Protein AF-A0A9P4NI82-F1 (afdb_monomer)

Secondary structure (DSSP, 8-state):
----------------HHHHHHHHHHHHTPPTT--HHHHHTSTTT---HHHHHHHHHHHHHHGGGGGS-PPPPPSS--SPPSS-HHHHHHHH-TTSGGGS---TTSSSSSS-----

pLDDT: mean 73.68, std 14.04, range [44.12, 91.62]

Mean predicted aligned error: 16.62 Å

Foldseek 3Di:
DDDDDDDDPDDPPPDDLQLLVQLVVCVVVDDPPDDLVNSCCDPSNVHDSVVSVVLVVVCVVPPPCSSDDDDDDDPDPPPPDPDDPVNVVQVPDCPHCVNVDDPVVVPPPPPDDDDD

Structure (mmCIF, N/CA/C/O backbon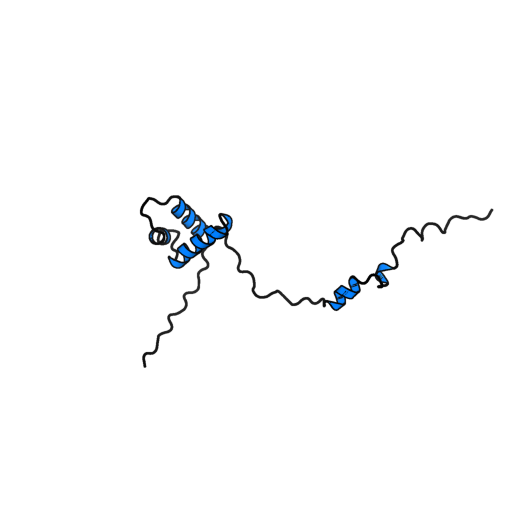e):
data_AF-A0A9P4NI82-F1
#
_entry.id   AF-A0A9P4NI82-F1
#
loop_
_atom_site.group_PDB
_atom_site.id
_atom_site.type_symbol
_atom_site.label_atom_id
_atom_site.label_alt_id
_atom_site.label_comp_id
_atom_site.label_asym_id
_atom_site.label_entity_id
_atom_site.label_seq_id
_atom_site.pdbx_PDB_ins_code
_atom_site.Cartn_x
_atom_site.Cartn_y
_atom_site.Cartn_z
_atom_site.occupancy
_atom_site.B_iso_or_equiv
_atom_site.auth_seq_id
_atom_site.auth_comp_id
_atom_site.auth_asym_id
_atom_site.auth_atom_id
_atom_site.pdbx_PDB_model_num
ATOM 1 N N . MET A 1 1 ? 15.761 -30.863 25.236 1.00 49.22 1 MET A N 1
ATOM 2 C CA . MET A 1 1 ? 15.791 -30.459 23.809 1.00 49.22 1 MET A CA 1
ATOM 3 C C . MET A 1 1 ? 14.357 -30.258 23.310 1.00 49.22 1 MET A C 1
ATOM 5 O O . MET A 1 1 ? 13.724 -31.213 22.876 1.00 49.22 1 MET A O 1
ATOM 9 N N . GLY A 1 2 ? 13.792 -29.054 23.457 1.00 58.22 2 GLY A N 1
ATOM 10 C CA . GLY A 1 2 ? 12.398 -28.773 23.084 1.00 58.22 2 GLY A CA 1
ATOM 11 C C . GLY A 1 2 ? 12.235 -28.612 21.571 1.00 58.22 2 GLY A C 1
ATOM 12 O O . GLY A 1 2 ? 12.805 -27.695 20.983 1.00 58.22 2 GLY A O 1
ATOM 13 N N . ARG A 1 3 ? 11.460 -29.496 20.932 1.00 53.88 3 ARG A N 1
ATOM 14 C CA . ARG A 1 3 ? 11.078 -29.365 19.518 1.00 53.88 3 ARG A CA 1
ATOM 15 C C . ARG A 1 3 ? 10.161 -28.149 19.374 1.00 53.88 3 ARG A C 1
ATOM 17 O O . ARG A 1 3 ? 8.996 -28.212 19.754 1.00 53.88 3 ARG A O 1
ATOM 24 N N . GLN A 1 4 ? 10.673 -27.046 18.831 1.00 62.03 4 GLN A N 1
ATOM 25 C CA . GLN A 1 4 ? 9.820 -25.921 18.458 1.00 62.03 4 GLN A CA 1
ATOM 26 C C . GLN A 1 4 ? 8.869 -26.365 17.343 1.00 62.03 4 GLN A C 1
ATOM 28 O O . GLN A 1 4 ? 9.297 -26.693 16.233 1.00 62.03 4 GLN A O 1
ATOM 33 N N . GLN A 1 5 ? 7.574 -26.407 17.652 1.00 62.56 5 GLN A N 1
ATOM 34 C CA . GLN A 1 5 ? 6.538 -26.678 16.666 1.00 62.56 5 GLN A CA 1
ATOM 35 C C . GLN A 1 5 ? 6.509 -25.521 15.662 1.00 62.56 5 GLN A C 1
ATOM 37 O O . GLN A 1 5 ? 6.300 -24.362 16.023 1.00 62.56 5 GLN A O 1
ATOM 42 N N . ARG A 1 6 ? 6.751 -25.828 14.384 1.00 59.50 6 ARG A N 1
ATOM 43 C CA . ARG A 1 6 ? 6.638 -24.851 13.299 1.00 59.50 6 ARG A CA 1
ATOM 44 C C . ARG A 1 6 ? 5.163 -24.510 13.119 1.00 59.50 6 ARG A C 1
ATOM 46 O O . ARG A 1 6 ? 4.415 -25.293 12.543 1.00 59.50 6 ARG A O 1
ATOM 53 N N . VAL A 1 7 ? 4.756 -23.346 13.618 1.00 65.12 7 VAL A N 1
ATOM 54 C CA . VAL A 1 7 ? 3.399 -22.822 13.430 1.00 65.12 7 VAL A CA 1
ATOM 55 C C . VAL A 1 7 ? 3.131 -22.712 11.921 1.00 65.12 7 VAL A C 1
ATOM 57 O O . VAL A 1 7 ? 3.953 -22.120 11.208 1.00 65.12 7 VAL A O 1
ATOM 60 N N . PRO A 1 8 ? 2.039 -23.293 11.394 1.00 55.62 8 PRO A N 1
ATOM 61 C CA . PRO A 1 8 ? 1.750 -23.244 9.967 1.00 55.62 8 PRO A CA 1
ATOM 62 C C . PRO A 1 8 ? 1.634 -21.786 9.509 1.00 55.62 8 PRO A C 1
ATOM 64 O O . PRO A 1 8 ? 0.880 -20.997 10.079 1.00 55.62 8 PRO A O 1
ATOM 67 N N . LYS A 1 9 ? 2.398 -21.417 8.470 1.00 54.62 9 LYS A N 1
ATOM 68 C CA . LYS A 1 9 ? 2.283 -20.106 7.815 1.00 54.62 9 LYS A CA 1
ATOM 69 C C . LYS A 1 9 ? 0.861 -19.978 7.276 1.00 54.62 9 LYS A C 1
ATOM 71 O O . LYS A 1 9 ? 0.529 -20.585 6.258 1.00 54.62 9 LYS A O 1
ATOM 76 N N . THR A 1 10 ? 0.035 -19.174 7.936 1.00 61.66 10 THR A N 1
ATOM 77 C CA . THR A 1 10 ? -1.255 -18.748 7.398 1.00 61.66 10 THR A CA 1
ATOM 78 C C . THR A 1 10 ? -1.018 -18.153 6.012 1.00 61.66 10 THR A C 1
ATOM 80 O O . THR A 1 10 ? -0.182 -17.260 5.837 1.00 61.66 10 THR A O 1
ATOM 83 N N . LYS A 1 11 ? -1.702 -18.699 4.995 1.00 54.06 11 LYS A N 1
ATOM 84 C CA . LYS A 1 11 ? -1.674 -18.142 3.639 1.00 54.06 11 LYS A CA 1
ATOM 85 C C . LYS A 1 11 ? -2.011 -16.657 3.765 1.00 54.06 11 LYS A C 1
ATOM 87 O O . LYS A 1 11 ? -3.047 -16.314 4.331 1.00 54.06 11 LYS A O 1
ATOM 92 N N . ARG A 1 12 ? -1.122 -15.775 3.289 1.00 55.00 12 ARG A N 1
ATOM 93 C CA . ARG A 1 12 ? -1.411 -14.338 3.210 1.00 55.00 12 ARG A CA 1
ATOM 94 C C . ARG A 1 12 ? -2.617 -14.180 2.292 1.00 55.00 12 ARG A C 1
ATOM 96 O O . ARG A 1 12 ? -2.466 -14.247 1.077 1.00 55.00 12 ARG A O 1
ATOM 103 N N . VAL A 1 13 ? -3.797 -14.009 2.876 1.00 63.91 13 VAL A N 1
ATOM 104 C CA . VAL A 1 13 ? -4.978 -13.566 2.143 1.00 63.91 13 VAL A CA 1
ATOM 105 C C . VAL A 1 13 ? -4.647 -12.158 1.671 1.00 63.91 13 VAL A C 1
ATOM 107 O O . VAL A 1 13 ? -4.429 -11.258 2.484 1.00 63.91 13 VAL A O 1
ATOM 110 N N . GLU A 1 14 ? -4.479 -11.992 0.362 1.00 61.62 14 GLU A N 1
ATOM 111 C CA . GLU A 1 14 ? -4.257 -10.672 -0.212 1.00 61.62 14 GLU A CA 1
ATOM 112 C C . GLU A 1 14 ? -5.508 -9.838 0.053 1.00 61.62 14 GLU A C 1
ATOM 114 O O . GLU A 1 14 ? -6.605 -10.163 -0.395 1.00 61.62 14 GLU A O 1
ATOM 119 N N . TYR A 1 15 ? -5.346 -8.799 0.866 1.00 65.19 15 TYR A N 1
ATOM 120 C CA . TYR A 1 15 ? -6.448 -7.935 1.249 1.00 65.19 15 TYR A CA 1
ATOM 121 C C . TYR A 1 15 ? -6.934 -7.131 0.052 1.00 65.19 15 TYR A C 1
ATOM 123 O O . TYR A 1 15 ? -6.141 -6.575 -0.713 1.00 65.19 15 TYR A O 1
ATOM 131 N N . ASP A 1 16 ? -8.250 -7.055 -0.066 1.00 73.69 16 ASP A N 1
ATOM 132 C CA . ASP A 1 16 ? -8.888 -6.466 -1.225 1.00 73.69 16 ASP A CA 1
ATOM 133 C C . ASP A 1 16 ? -8.988 -4.935 -1.130 1.00 73.69 16 ASP A C 1
ATOM 135 O O . ASP A 1 16 ? -9.041 -4.355 -0.037 1.00 73.69 16 ASP A O 1
ATOM 139 N N . THR A 1 17 ? -9.045 -4.282 -2.292 1.00 78.69 17 THR A N 1
ATOM 140 C CA . THR A 1 17 ? -9.160 -2.817 -2.433 1.00 78.69 17 THR A CA 1
ATOM 141 C C . THR A 1 17 ? -10.323 -2.238 -1.603 1.00 78.69 17 THR A C 1
ATOM 143 O O . THR A 1 17 ? -10.105 -1.241 -0.912 1.00 78.69 17 THR A O 1
ATOM 146 N N . PRO A 1 18 ? -11.519 -2.870 -1.546 1.00 84.88 18 PRO A N 1
ATOM 147 C CA . PRO A 1 18 ? -12.638 -2.371 -0.742 1.00 84.88 18 PRO A CA 1
ATOM 148 C C . PRO A 1 18 ? -12.371 -2.358 0.768 1.00 84.88 18 PRO A C 1
ATOM 150 O O . PRO A 1 18 ? -12.768 -1.418 1.452 1.00 84.88 18 PRO A O 1
ATOM 153 N N . ARG A 1 19 ? -11.675 -3.369 1.314 1.00 86.00 19 ARG A N 1
ATOM 154 C CA . ARG A 1 19 ? -11.345 -3.410 2.755 1.00 86.00 19 ARG A CA 1
ATOM 155 C C . ARG A 1 19 ? -10.363 -2.307 3.124 1.00 86.00 19 ARG A C 1
ATOM 157 O O . ARG A 1 19 ? -10.473 -1.701 4.187 1.00 86.00 19 ARG A O 1
ATOM 164 N N . ARG A 1 20 ? -9.406 -2.049 2.232 1.00 87.69 20 ARG A N 1
ATOM 165 C CA . ARG A 1 20 ? -8.398 -1.007 2.410 1.00 87.69 20 ARG A CA 1
ATOM 166 C C . ARG A 1 20 ? -9.007 0.391 2.345 1.00 87.69 20 ARG A C 1
ATOM 168 O O . ARG A 1 20 ? -8.655 1.222 3.175 1.00 87.69 20 ARG A O 1
ATOM 175 N N . LEU A 1 21 ? -9.940 0.617 1.419 1.00 88.69 21 LEU A N 1
ATOM 176 C CA . LEU A 1 21 ? -10.719 1.854 1.342 1.00 88.69 21 LEU A CA 1
ATOM 177 C C . LEU A 1 21 ? -11.506 2.088 2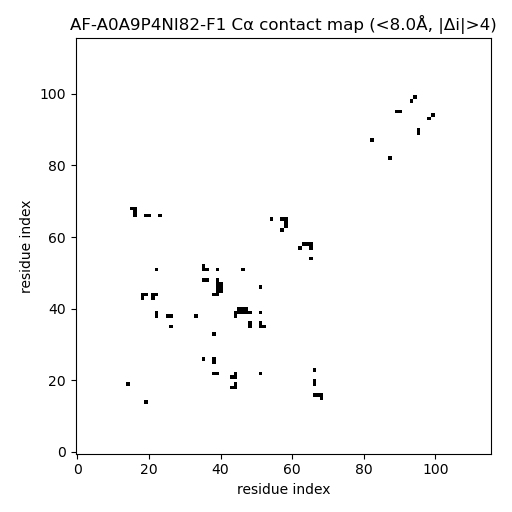.638 1.00 88.69 21 LEU A C 1
ATOM 179 O O . LEU A 1 21 ? -11.269 3.081 3.313 1.00 88.69 21 LEU A O 1
ATOM 183 N N . ARG A 1 22 ? -12.314 1.105 3.062 1.00 89.50 22 ARG A N 1
ATOM 184 C CA . ARG A 1 22 ? -13.091 1.181 4.313 1.00 89.50 22 ARG A CA 1
ATOM 185 C C . ARG A 1 22 ? -12.225 1.471 5.536 1.00 89.50 22 ARG A C 1
ATOM 187 O O . ARG A 1 22 ? -12.635 2.221 6.413 1.00 89.50 22 ARG A O 1
ATOM 194 N N . PHE A 1 23 ? -11.030 0.883 5.603 1.00 91.62 23 PHE A N 1
ATOM 195 C CA . PHE A 1 23 ? -10.083 1.165 6.679 1.00 91.62 23 PHE A CA 1
ATOM 196 C C . PHE A 1 23 ? -9.629 2.625 6.686 1.00 91.62 23 PHE A C 1
ATOM 198 O O . PHE A 1 23 ? -9.581 3.230 7.753 1.00 91.62 23 PHE A O 1
ATOM 205 N N . PHE A 1 24 ? -9.275 3.180 5.525 1.00 90.50 24 PHE A N 1
ATOM 206 C CA . PHE A 1 24 ? -8.841 4.571 5.446 1.00 90.50 24 PHE A CA 1
ATOM 207 C C . PHE A 1 24 ? -9.988 5.538 5.731 1.00 90.50 24 PHE A C 1
ATOM 209 O O . PHE A 1 24 ? -9.788 6.448 6.527 1.00 90.50 24 PHE A O 1
ATOM 216 N N . ASP A 1 25 ? -11.188 5.272 5.215 1.00 91.25 25 ASP A N 1
ATOM 217 C CA . ASP A 1 25 ? -12.379 6.072 5.514 1.00 91.25 25 ASP A CA 1
ATOM 218 C C . ASP A 1 25 ? -12.684 6.072 7.020 1.00 91.25 25 ASP A C 1
ATOM 220 O O . ASP A 1 25 ? -12.925 7.121 7.614 1.00 91.25 25 ASP A O 1
ATOM 224 N N . ALA A 1 26 ? -12.614 4.907 7.672 1.00 90.62 26 ALA A N 1
ATOM 225 C CA . ALA A 1 26 ? -12.808 4.795 9.117 1.00 90.62 26 ALA A CA 1
ATOM 226 C C . ALA A 1 26 ? -11.674 5.450 9.923 1.00 90.62 26 ALA A C 1
ATOM 228 O O . ALA A 1 26 ? -11.901 5.943 11.025 1.00 90.62 26 ALA A O 1
ATOM 229 N N . PHE A 1 27 ? -10.447 5.456 9.398 1.00 90.00 27 PHE A N 1
ATOM 230 C CA . PHE A 1 27 ? -9.305 6.107 10.037 1.00 90.00 27 PHE A CA 1
ATOM 231 C C . PHE A 1 27 ? -9.355 7.630 9.930 1.00 90.00 27 PHE A C 1
ATOM 233 O O . PHE A 1 27 ? -8.969 8.309 10.884 1.00 90.00 27 PHE A O 1
ATOM 240 N N . ASP A 1 28 ? -9.829 8.152 8.804 1.00 89.69 28 ASP A N 1
ATOM 241 C CA . ASP A 1 28 ? -9.969 9.587 8.572 1.00 89.69 28 ASP A CA 1
ATOM 242 C C . ASP A 1 28 ? -11.164 10.162 9.347 1.00 89.69 28 ASP A C 1
ATOM 244 O O . ASP A 1 28 ? -11.056 11.246 9.912 1.00 89.69 28 ASP A O 1
ATOM 248 N N . ASN A 1 29 ? -12.248 9.392 9.490 1.00 90.50 29 ASN A N 1
ATOM 249 C CA . ASN A 1 29 ? -13.436 9.770 10.267 1.00 90.50 29 ASN A CA 1
ATOM 250 C C . ASN A 1 29 ? -13.407 9.298 11.735 1.00 90.50 29 ASN A C 1
ATOM 252 O O . ASN A 1 29 ? -14.446 9.245 12.398 1.00 90.50 29 ASN A O 1
ATOM 256 N N . LYS A 1 30 ? -12.244 8.898 12.260 1.00 89.19 30 LYS A N 1
ATOM 257 C CA . LYS A 1 30 ? -12.160 8.313 13.606 1.00 89.19 30 LYS A CA 1
ATOM 258 C C . LYS A 1 30 ? -12.505 9.332 14.695 1.00 89.19 30 LYS A C 1
ATOM 260 O O . LYS A 1 30 ? -12.080 10.487 14.655 1.00 89.19 30 LYS A O 1
ATOM 265 N N . GLN A 1 31 ? -13.185 8.871 15.739 1.00 85.31 31 GLN A N 1
ATOM 266 C CA . GLN A 1 31 ? -13.397 9.679 16.940 1.00 85.31 31 GLN A CA 1
ATOM 267 C C . GLN A 1 31 ? -12.113 9.762 17.784 1.00 85.31 31 GLN A C 1
ATOM 269 O O . GLN A 1 31 ? -11.263 8.862 17.750 1.00 85.31 31 GLN A O 1
ATOM 274 N N . LYS A 1 32 ? -11.961 10.838 18.572 1.00 79.69 32 LYS A N 1
ATOM 275 C CA . LYS A 1 32 ? -10.847 10.973 19.529 1.00 79.69 32 LYS A CA 1
ATOM 276 C C . LYS A 1 32 ? -10.846 9.762 20.475 1.00 79.69 32 LYS A C 1
ATOM 278 O O . LYS A 1 32 ? -11.819 9.524 21.176 1.00 79.69 32 LYS A O 1
ATOM 283 N N . GLY A 1 33 ? -9.757 8.990 20.460 1.00 79.69 33 GLY A N 1
ATOM 284 C CA . GLY A 1 33 ? -9.586 7.771 21.267 1.00 79.69 33 GLY A CA 1
ATOM 285 C C . GLY A 1 33 ? -9.647 6.455 20.481 1.00 79.69 33 GLY A C 1
ATOM 286 O O . GLY A 1 33 ? -9.176 5.430 20.972 1.00 79.69 33 GLY A O 1
ATOM 287 N N . GLN A 1 34 ? -10.131 6.455 19.235 1.00 83.81 34 GLN A N 1
ATOM 288 C CA . GLN A 1 34 ? -10.114 5.248 18.404 1.00 83.81 34 GLN A CA 1
ATOM 289 C C . GLN A 1 34 ? -8.711 4.978 17.841 1.00 83.81 34 GLN A C 1
ATOM 291 O O . GLN A 1 34 ? -8.232 5.619 16.903 1.00 83.81 34 GLN A O 1
ATOM 296 N N . GLY A 1 35 ? -8.031 3.999 18.437 1.00 86.94 35 GLY A N 1
ATOM 297 C CA . GLY A 1 35 ? -6.727 3.532 17.981 1.00 86.94 35 GLY A CA 1
ATOM 298 C C . GLY A 1 35 ? -6.804 2.667 16.719 1.00 86.94 35 GLY A C 1
ATOM 299 O O . GLY A 1 35 ? -7.816 2.031 16.425 1.00 86.94 35 GLY A O 1
ATOM 300 N N . VAL A 1 36 ? -5.675 2.552 16.012 1.00 89.00 36 VAL A N 1
ATOM 301 C CA . VAL A 1 36 ? -5.534 1.726 14.792 1.00 89.00 36 VAL A CA 1
ATOM 302 C C . VAL A 1 36 ? -5.994 0.282 15.014 1.00 89.00 36 VAL A C 1
ATOM 304 O O . VAL A 1 36 ? -6.590 -0.320 14.127 1.00 89.00 36 VAL A O 1
ATOM 307 N N . GLY A 1 37 ? -5.737 -0.277 16.201 1.00 86.00 37 GLY A N 1
ATOM 308 C CA . GLY A 1 37 ? -6.134 -1.644 16.540 1.00 86.00 37 GLY A CA 1
ATOM 309 C C . GLY A 1 37 ? -7.647 -1.840 16.657 1.00 86.00 37 GLY A C 1
ATOM 310 O O . GLY A 1 37 ? -8.131 -2.916 16.325 1.00 86.00 37 GLY A O 1
ATOM 311 N N . VAL A 1 38 ? -8.385 -0.812 17.086 1.00 88.75 38 VAL A N 1
ATOM 312 C CA . VAL A 1 38 ? -9.853 -0.854 17.184 1.00 88.75 38 VAL A CA 1
ATOM 313 C C . VAL A 1 38 ? -10.456 -0.811 15.783 1.00 88.75 38 VAL A C 1
ATOM 315 O O . VAL A 1 38 ? -11.263 -1.665 15.434 1.00 88.75 38 VAL A O 1
ATOM 318 N N . ILE A 1 39 ? -9.980 0.115 14.947 1.00 89.56 39 ILE A N 1
ATOM 319 C CA . ILE A 1 39 ? -10.443 0.285 13.561 1.00 89.56 39 ILE A CA 1
ATOM 320 C C . ILE A 1 39 ? -10.146 -0.966 12.725 1.00 89.56 39 ILE A C 1
ATOM 322 O O . ILE A 1 39 ? -10.985 -1.422 11.955 1.00 89.56 39 ILE A O 1
ATOM 326 N N . ALA A 1 40 ? -8.977 -1.581 12.919 1.00 88.88 40 ALA A N 1
ATOM 327 C CA . ALA A 1 40 ? -8.596 -2.801 12.210 1.00 88.88 40 ALA A CA 1
ATOM 328 C C . ALA A 1 40 ? -9.512 -4.004 12.518 1.00 88.88 40 ALA A C 1
ATOM 330 O O . ALA A 1 40 ? -9.646 -4.888 11.676 1.00 88.88 40 ALA A O 1
ATOM 331 N N . LYS A 1 41 ? -10.155 -4.024 13.695 1.00 88.88 41 LYS A N 1
ATOM 332 C CA . LYS A 1 41 ? -11.099 -5.070 14.122 1.00 88.88 41 LYS A CA 1
ATOM 333 C C . LYS A 1 41 ? -12.560 -4.753 13.784 1.00 88.88 41 LYS A C 1
ATOM 335 O O . LYS A 1 41 ? -13.436 -5.560 14.082 1.00 88.88 41 LYS A O 1
ATOM 340 N N . MET A 1 42 ? -12.848 -3.595 13.188 1.00 86.94 42 MET A N 1
ATOM 341 C CA . MET A 1 42 ? -14.215 -3.247 12.806 1.00 86.94 42 MET A CA 1
ATOM 342 C C . MET A 1 42 ? -14.753 -4.209 11.740 1.00 86.94 42 MET A C 1
ATOM 344 O O . MET A 1 42 ? -14.035 -4.659 10.836 1.00 86.94 42 MET A O 1
ATOM 348 N N . ARG A 1 43 ? -16.053 -4.504 11.838 1.00 81.12 43 ARG A N 1
ATOM 349 C CA . ARG A 1 43 ? -16.756 -5.406 10.923 1.00 81.12 43 ARG A CA 1
ATOM 350 C C . ARG A 1 43 ? -16.659 -4.875 9.489 1.00 81.12 43 ARG A C 1
ATOM 352 O O . ARG A 1 43 ? -17.018 -3.736 9.215 1.00 81.12 43 ARG A O 1
ATOM 359 N N . GLY A 1 44 ? -16.175 -5.708 8.567 1.00 76.12 44 GLY A N 1
ATOM 360 C CA . GLY A 1 44 ? -15.987 -5.342 7.157 1.00 76.12 44 GLY A CA 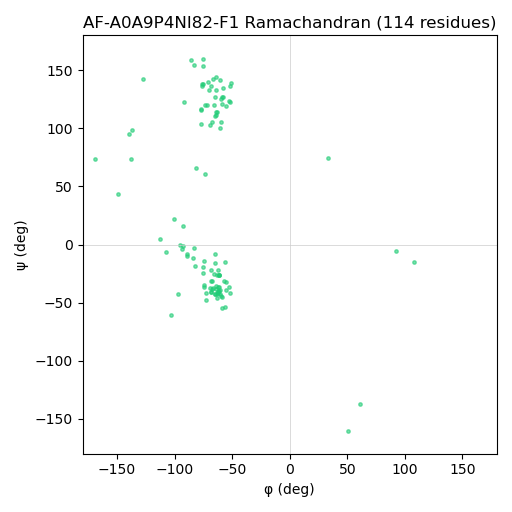1
ATOM 361 C C . GLY A 1 44 ? -14.602 -4.787 6.803 1.00 76.12 44 GLY A C 1
ATOM 362 O O . GLY A 1 44 ? -14.332 -4.597 5.616 1.00 76.12 44 GLY A O 1
ATOM 363 N N . ILE A 1 45 ? -13.731 -4.578 7.795 1.00 83.88 45 ILE A N 1
ATOM 364 C CA . ILE A 1 45 ? -12.295 -4.333 7.614 1.00 83.88 45 ILE A CA 1
ATOM 365 C C . ILE A 1 45 ? -11.547 -5.625 7.957 1.00 83.88 45 ILE A C 1
ATOM 367 O O . ILE A 1 45 ? -10.929 -6.198 7.063 1.00 83.88 45 ILE A O 1
ATOM 371 N N . ASP A 1 46 ? -11.685 -6.097 9.203 1.00 84.19 46 ASP A N 1
ATOM 372 C CA . ASP A 1 46 ? -11.066 -7.312 9.768 1.00 84.19 46 ASP A CA 1
ATOM 373 C C . ASP A 1 46 ? -9.668 -7.614 9.198 1.00 84.19 46 ASP A C 1
ATOM 375 O O . ASP A 1 46 ? -9.462 -8.461 8.319 1.00 84.19 46 ASP A O 1
ATOM 379 N N . VAL A 1 47 ? -8.699 -6.822 9.657 1.00 86.62 47 VAL A N 1
ATOM 380 C CA . VAL A 1 47 ? -7.312 -6.858 9.190 1.00 86.62 47 VAL A CA 1
ATOM 381 C C . VAL A 1 47 ? -6.389 -6.991 10.393 1.00 86.62 47 VAL A C 1
ATOM 383 O O . VAL A 1 47 ? -6.579 -6.361 11.432 1.00 86.62 47 VAL A O 1
ATOM 386 N N . VAL A 1 48 ? -5.313 -7.763 10.243 1.00 87.25 48 VAL A N 1
ATOM 387 C CA . VAL A 1 48 ? -4.283 -7.869 11.283 1.00 87.25 48 VAL A CA 1
ATOM 388 C C . VAL A 1 48 ? -3.693 -6.476 11.589 1.00 87.25 48 VAL A C 1
ATOM 390 O O . VAL A 1 48 ? -3.308 -5.765 10.652 1.00 87.25 48 VAL A O 1
ATOM 393 N N . PRO A 1 49 ? -3.512 -6.086 12.870 1.00 87.50 49 PRO A N 1
ATOM 394 C CA . PRO A 1 49 ? -3.004 -4.760 13.238 1.00 87.50 49 PRO A CA 1
ATOM 395 C C . PRO A 1 49 ? -1.656 -4.388 12.604 1.00 87.50 49 PRO A C 1
ATOM 397 O O . PRO A 1 49 ? -1.407 -3.221 12.300 1.00 87.50 49 PRO A O 1
ATOM 400 N N . SER A 1 50 ? -0.780 -5.369 12.362 1.00 88.00 50 SER A N 1
ATOM 401 C CA . SER A 1 50 ? 0.491 -5.160 11.654 1.00 88.00 50 SER A CA 1
ATOM 402 C C . SER A 1 50 ? 0.286 -4.676 10.214 1.00 88.00 50 SER A C 1
ATOM 404 O O . SER A 1 50 ? 1.020 -3.807 9.745 1.00 88.00 50 SER A O 1
ATOM 406 N N . THR A 1 51 ? -0.748 -5.176 9.537 1.00 87.12 51 THR A N 1
ATOM 407 C CA . THR A 1 51 ? -1.107 -4.772 8.173 1.00 87.12 51 THR A CA 1
ATOM 408 C C . THR A 1 51 ? -1.716 -3.373 8.160 1.00 87.12 51 THR A C 1
ATOM 410 O O . THR A 1 51 ? -1.335 -2.562 7.323 1.00 87.12 51 THR A O 1
ATOM 413 N N . ALA A 1 52 ? -2.587 -3.049 9.120 1.00 89.06 52 ALA A N 1
ATOM 414 C CA . ALA A 1 52 ? -3.158 -1.707 9.253 1.00 89.06 52 ALA A CA 1
ATOM 415 C C . ALA A 1 52 ? -2.065 -0.635 9.440 1.00 89.06 52 ALA A C 1
ATOM 417 O O . ALA A 1 52 ? -2.047 0.381 8.744 1.00 89.06 52 ALA A O 1
ATOM 418 N N . ARG A 1 53 ? -1.075 -0.895 10.308 1.00 90.94 53 ARG A N 1
ATOM 419 C CA . ARG A 1 53 ? 0.100 -0.012 10.461 1.00 90.94 53 ARG A CA 1
ATOM 420 C C . ARG A 1 53 ? 0.924 0.081 9.178 1.00 90.94 53 ARG A C 1
ATOM 422 O O . ARG A 1 53 ? 1.371 1.165 8.812 1.00 90.94 53 ARG A O 1
ATOM 429 N N . TYR A 1 54 ? 1.113 -1.041 8.483 1.00 88.69 54 TYR A N 1
ATOM 430 C CA . TYR A 1 54 ? 1.798 -1.053 7.192 1.00 88.69 54 TYR A CA 1
ATOM 431 C C . TYR A 1 54 ? 1.067 -0.188 6.156 1.00 88.69 54 TYR A C 1
ATOM 433 O O . TYR A 1 54 ? 1.710 0.594 5.461 1.00 88.69 54 TYR A O 1
ATOM 441 N N . TRP A 1 55 ? -0.263 -0.256 6.085 1.00 89.00 55 TRP A N 1
ATOM 442 C CA . TRP A 1 55 ? -1.061 0.581 5.191 1.00 89.00 55 TRP A CA 1
ATOM 443 C C . TRP A 1 55 ? -0.925 2.068 5.492 1.00 89.00 55 TRP A C 1
ATOM 445 O O . TRP A 1 55 ? -0.755 2.842 4.554 1.00 89.00 55 TRP A O 1
ATOM 455 N N . LEU A 1 56 ? -0.918 2.461 6.767 1.00 90.19 56 LEU A N 1
ATOM 456 C CA . LEU A 1 56 ? -0.672 3.849 7.166 1.00 90.19 56 LEU A CA 1
ATOM 457 C C . LEU A 1 56 ? 0.734 4.315 6.770 1.00 90.19 56 LEU A C 1
ATOM 459 O O . LEU A 1 56 ? 0.890 5.397 6.208 1.00 90.19 56 LEU A O 1
ATOM 463 N N . LYS A 1 57 ? 1.754 3.469 6.966 1.00 90.50 57 LYS A N 1
ATOM 464 C CA . LYS A 1 57 ? 3.125 3.765 6.523 1.00 90.50 57 LYS A CA 1
ATOM 465 C C . LYS A 1 57 ? 3.213 3.931 5.003 1.00 90.50 57 LYS A C 1
ATOM 467 O O . LYS A 1 57 ? 3.935 4.799 4.527 1.00 90.50 57 LYS A O 1
ATOM 472 N N . GLN A 1 58 ? 2.494 3.106 4.240 1.00 87.81 58 GLN A N 1
ATOM 473 C CA . GLN A 1 58 ? 2.411 3.238 2.782 1.00 87.81 58 GLN A CA 1
ATOM 474 C C . GLN A 1 58 ? 1.691 4.526 2.371 1.00 87.81 58 GLN A C 1
ATOM 476 O O . GLN A 1 58 ? 2.144 5.192 1.446 1.00 87.81 58 GLN A O 1
ATOM 481 N N . ARG A 1 59 ? 0.644 4.927 3.106 1.00 86.94 59 ARG A N 1
ATOM 482 C CA . ARG A 1 59 ? -0.088 6.177 2.858 1.00 86.94 59 ARG A CA 1
ATOM 483 C C . ARG A 1 59 ? 0.801 7.404 2.997 1.00 86.94 59 ARG A C 1
ATOM 485 O O . ARG A 1 59 ? 0.722 8.285 2.155 1.00 86.94 59 ARG A O 1
ATOM 492 N N . GLY A 1 60 ? 1.706 7.412 3.974 1.00 86.75 60 GLY A N 1
ATOM 493 C CA . GLY A 1 60 ? 2.710 8.473 4.098 1.00 86.75 60 GLY A CA 1
ATOM 494 C C . GLY A 1 60 ? 3.685 8.567 2.915 1.00 86.75 60 GLY A C 1
ATOM 495 O O . GLY A 1 60 ? 4.263 9.622 2.702 1.00 86.75 60 GLY A O 1
ATOM 496 N N . LYS A 1 61 ? 3.869 7.491 2.135 1.00 87.25 61 LYS A N 1
ATOM 497 C CA . LYS A 1 61 ? 4.787 7.462 0.982 1.00 87.25 61 LYS A CA 1
ATOM 498 C C . LYS A 1 61 ? 4.101 7.718 -0.358 1.00 87.25 61 LYS A C 1
ATOM 500 O O . LYS A 1 61 ? 4.659 8.398 -1.205 1.00 87.25 61 LYS A O 1
ATOM 505 N N . LEU A 1 62 ? 2.934 7.111 -0.573 1.00 83.94 62 LEU A N 1
ATOM 506 C CA . LEU A 1 62 ? 2.240 7.088 -1.868 1.00 83.94 62 LEU A CA 1
ATOM 507 C C . LEU A 1 62 ? 0.989 7.982 -1.886 1.00 83.94 62 LEU A C 1
ATOM 509 O O . LEU A 1 62 ? 0.339 8.105 -2.924 1.00 83.94 62 LEU A O 1
ATOM 513 N N . GLY A 1 63 ? 0.600 8.559 -0.745 1.00 84.75 63 GLY A N 1
ATOM 514 C CA . GLY A 1 63 ? -0.608 9.371 -0.622 1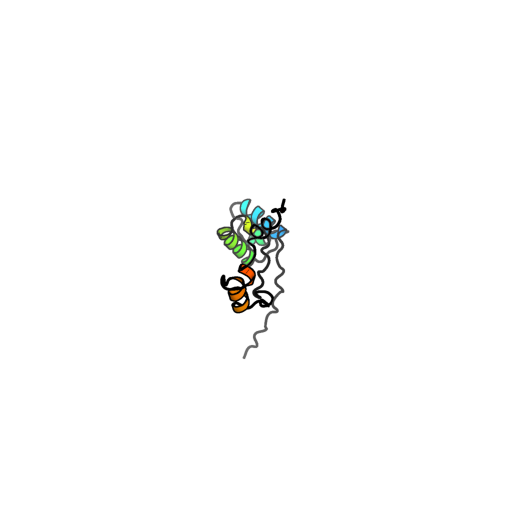.00 84.75 63 GLY A CA 1
ATOM 515 C C . GLY A 1 63 ? -1.876 8.574 -0.941 1.00 84.75 63 GLY A C 1
ATOM 516 O O . GLY A 1 63 ? -2.019 7.411 -0.539 1.00 84.75 63 GLY A O 1
ATOM 517 N N . ALA A 1 64 ? -2.792 9.190 -1.692 1.00 78.62 64 ALA A N 1
ATOM 518 C CA . ALA A 1 64 ? -4.081 8.606 -2.075 1.00 78.62 64 ALA A CA 1
ATOM 519 C C . ALA A 1 64 ? -3.953 7.325 -2.927 1.00 78.62 64 ALA A C 1
ATOM 521 O O . ALA A 1 64 ? -4.802 6.435 -2.851 1.00 78.62 64 ALA A O 1
ATOM 522 N N . ASN A 1 65 ? -2.849 7.162 -3.664 1.00 76.94 65 ASN A N 1
ATOM 523 C CA . ASN A 1 65 ? -2.616 5.986 -4.513 1.00 76.94 65 ASN A CA 1
ATOM 524 C C . ASN A 1 65 ? -2.483 4.679 -3.715 1.00 76.94 65 ASN A C 1
ATOM 526 O O . ASN A 1 65 ? -2.637 3.590 -4.265 1.00 76.94 65 ASN A O 1
ATOM 530 N N . THR A 1 66 ? -2.271 4.781 -2.403 1.00 79.88 66 THR A N 1
ATOM 531 C CA . THR A 1 66 ? -2.188 3.654 -1.465 1.00 79.88 66 THR A CA 1
ATOM 532 C C . THR A 1 66 ? -3.464 2.824 -1.394 1.00 79.88 66 THR A C 1
ATOM 534 O O . THR A 1 66 ? -3.401 1.647 -1.045 1.00 79.88 66 THR A O 1
ATOM 537 N N . ILE A 1 67 ? -4.624 3.410 -1.700 1.00 77.06 67 ILE A N 1
ATOM 538 C CA . ILE A 1 67 ? -5.909 2.701 -1.666 1.00 77.06 67 ILE A CA 1
ATOM 539 C C . ILE A 1 67 ? -5.900 1.547 -2.673 1.00 77.06 67 ILE A C 1
ATOM 541 O O . ILE A 1 67 ? -6.412 0.465 -2.389 1.00 77.06 67 ILE A O 1
ATOM 545 N N . ARG A 1 68 ? -5.262 1.754 -3.829 1.00 76.12 68 ARG A N 1
ATOM 546 C CA . ARG A 1 68 ? -5.243 0.787 -4.923 1.00 76.12 68 ARG A CA 1
ATOM 547 C C . ARG A 1 68 ? -4.390 -0.427 -4.557 1.00 76.12 68 ARG A C 1
ATOM 549 O O . ARG A 1 68 ? -3.307 -0.311 -3.978 1.00 76.12 68 ARG A O 1
ATOM 556 N N . ARG A 1 69 ? -4.856 -1.618 -4.941 1.00 71.75 69 ARG A N 1
ATOM 557 C CA . ARG A 1 69 ? -4.025 -2.825 -4.917 1.00 71.75 69 ARG A CA 1
ATOM 558 C C . ARG A 1 69 ? -2.888 -2.657 -5.923 1.00 71.75 69 ARG A C 1
ATOM 560 O O . ARG A 1 69 ? -3.108 -2.691 -7.131 1.00 71.75 69 ARG A O 1
ATOM 567 N N . THR A 1 70 ? -1.664 -2.512 -5.430 1.00 68.19 70 THR A N 1
ATOM 568 C CA . THR A 1 70 ? -0.475 -2.627 -6.274 1.00 68.19 70 THR A CA 1
ATOM 569 C C . THR A 1 70 ? -0.306 -4.096 -6.639 1.00 68.19 70 THR A C 1
ATOM 571 O O . THR A 1 70 ? -0.188 -4.948 -5.755 1.00 68.19 70 THR A O 1
ATOM 574 N N . ARG A 1 71 ? -0.330 -4.416 -7.936 1.00 65.88 71 ARG A N 1
ATOM 575 C CA . ARG A 1 71 ? 0.022 -5.764 -8.389 1.00 65.88 71 ARG A CA 1
ATOM 576 C C . ARG A 1 71 ? 1.460 -6.055 -7.971 1.00 65.88 71 ARG A C 1
ATOM 578 O O . ARG A 1 71 ? 2.313 -5.170 -8.017 1.00 65.88 71 ARG A O 1
ATOM 585 N N . LYS A 1 72 ? 1.728 -7.294 -7.558 1.00 67.62 72 LYS A N 1
ATOM 586 C CA . LYS A 1 72 ? 3.097 -7.739 -7.302 1.00 67.62 72 LYS A CA 1
ATOM 587 C C . LYS A 1 72 ? 3.886 -7.576 -8.604 1.00 67.62 72 LYS A C 1
ATOM 589 O O . LYS A 1 72 ? 3.500 -8.159 -9.615 1.00 67.62 72 LYS A O 1
ATOM 594 N N . SER A 1 73 ? 4.955 -6.783 -8.586 1.00 66.62 73 SER A N 1
ATOM 595 C CA . SER A 1 73 ? 5.909 -6.774 -9.691 1.00 66.62 73 SER A CA 1
ATOM 596 C C . SER A 1 73 ? 6.561 -8.153 -9.767 1.00 66.62 73 SER A C 1
ATOM 598 O O . SER A 1 73 ? 6.933 -8.736 -8.741 1.00 66.62 73 SER A O 1
ATOM 600 N N . SER A 1 74 ? 6.648 -8.726 -10.967 1.00 70.81 74 SER A N 1
ATOM 601 C CA . SER A 1 74 ? 7.405 -9.959 -11.142 1.00 70.81 74 SER A CA 1
ATOM 602 C C . SER A 1 74 ? 8.871 -9.658 -10.850 1.00 70.81 74 SER A C 1
ATOM 604 O O . SER A 1 74 ? 9.450 -8.737 -11.418 1.00 70.81 74 SER A O 1
ATOM 606 N N . SER A 1 75 ? 9.484 -10.435 -9.958 1.00 69.06 75 SER A N 1
ATOM 607 C CA . SER A 1 75 ? 10.943 -10.415 -9.803 1.00 69.06 75 SER A CA 1
ATOM 608 C C . SER A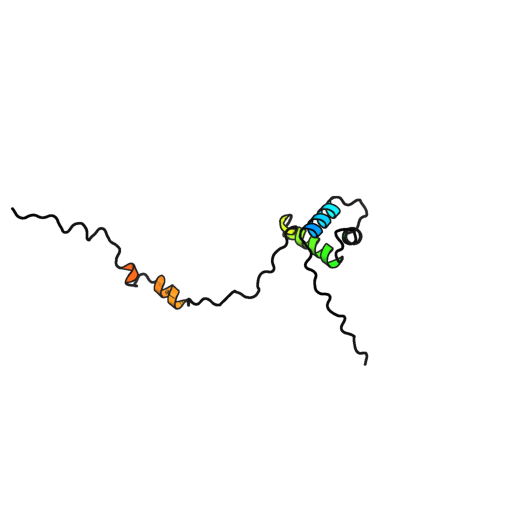 1 75 ? 11.638 -11.003 -11.031 1.00 69.06 75 SER A C 1
ATOM 610 O O . SER A 1 75 ? 12.807 -10.737 -11.278 1.00 69.06 75 SER A O 1
ATOM 612 N N . THR A 1 76 ? 10.918 -11.825 -11.795 1.00 76.06 76 THR A N 1
ATOM 613 C CA . THR A 1 76 ? 11.382 -12.383 -13.058 1.00 76.06 76 THR A CA 1
ATOM 614 C C . THR A 1 76 ? 11.274 -11.309 -14.132 1.00 76.06 76 THR A C 1
ATOM 616 O O . THR A 1 76 ? 10.169 -10.867 -14.461 1.00 76.06 76 THR A O 1
ATOM 619 N N . LEU A 1 77 ? 12.424 -10.899 -14.668 1.00 72.62 77 LEU A N 1
ATOM 620 C CA . LEU A 1 77 ? 12.557 -9.956 -15.778 1.00 72.62 77 LEU A CA 1
ATOM 621 C C . LEU A 1 77 ? 12.155 -10.644 -17.099 1.00 72.62 77 LEU A C 1
ATOM 623 O O . LEU A 1 77 ? 12.975 -10.842 -17.985 1.00 72.62 77 LEU A O 1
ATOM 627 N N . GLY A 1 78 ? 10.902 -11.104 -17.185 1.00 77.88 78 GLY A N 1
ATOM 628 C CA . GLY A 1 78 ? 10.344 -11.779 -18.358 1.00 77.88 78 GLY A CA 1
ATOM 629 C C . GLY A 1 78 ? 11.186 -12.942 -18.903 1.00 77.88 78 GLY A C 1
ATOM 630 O O . GLY A 1 78 ? 12.028 -13.529 -18.222 1.00 77.88 78 GLY A O 1
ATOM 631 N N . ARG A 1 79 ? 10.926 -13.300 -20.163 1.00 80.00 79 ARG A N 1
ATOM 632 C CA . ARG A 1 79 ? 11.811 -14.163 -20.953 1.00 80.00 79 ARG A CA 1
ATOM 633 C C . ARG A 1 79 ? 13.007 -13.317 -21.395 1.00 80.00 79 ARG A C 1
ATOM 635 O O . ARG A 1 79 ? 12.810 -12.180 -21.814 1.00 80.00 79 ARG A O 1
ATOM 642 N N . LYS A 1 80 ? 14.223 -13.871 -21.332 1.00 78.56 80 LYS A N 1
ATOM 643 C CA . LYS A 1 80 ? 15.419 -13.210 -21.881 1.00 78.56 80 LYS A CA 1
ATOM 644 C C . LYS A 1 80 ? 15.154 -12.786 -23.331 1.00 78.56 80 LYS A C 1
ATOM 646 O O . LYS A 1 80 ? 14.523 -13.542 -24.076 1.00 78.56 80 LYS A O 1
ATOM 651 N N . SER A 1 81 ? 15.621 -11.592 -23.700 1.00 78.69 81 SER A N 1
ATOM 652 C CA . SER A 1 81 ? 15.556 -11.109 -25.082 1.00 78.69 81 SER A CA 1
ATOM 653 C C . SER A 1 81 ? 16.159 -12.154 -26.023 1.00 78.69 81 SER A C 1
ATOM 655 O O . SER A 1 81 ? 17.198 -12.734 -25.711 1.00 78.69 81 SER A O 1
ATOM 657 N N . LYS A 1 82 ? 15.493 -12.406 -27.155 1.00 82.12 82 LYS A N 1
ATOM 658 C CA . LYS A 1 82 ? 16.078 -13.180 -28.263 1.00 82.12 82 LYS A CA 1
ATOM 659 C C . LYS A 1 82 ? 17.104 -12.364 -29.050 1.00 82.12 82 LYS A C 1
ATOM 661 O O . LYS A 1 82 ? 17.888 -12.950 -29.778 1.00 82.12 82 LYS A O 1
ATOM 666 N N . VAL A 1 83 ? 17.039 -11.041 -28.918 1.00 80.38 83 VAL A N 1
ATOM 667 C CA . VAL A 1 83 ? 17.910 -10.083 -29.590 1.00 80.38 83 VAL A CA 1
ATOM 668 C C . VAL A 1 83 ? 19.088 -9.801 -28.672 1.00 80.38 83 VAL A C 1
ATOM 670 O O . VAL A 1 83 ? 18.888 -9.386 -27.520 1.00 80.38 83 VAL A O 1
ATOM 673 N N . PHE A 1 84 ? 20.290 -10.051 -29.174 1.00 79.62 84 PHE A N 1
ATOM 674 C CA . PHE A 1 84 ? 21.530 -9.739 -28.486 1.00 79.62 84 PHE A CA 1
ATOM 675 C C . PHE A 1 84 ? 21.944 -8.294 -28.768 1.00 79.62 84 PHE A C 1
ATOM 677 O O . PHE A 1 84 ? 21.532 -7.671 -29.743 1.00 79.62 84 PHE A O 1
ATOM 684 N N . THR A 1 85 ? 22.786 -7.733 -27.905 1.00 78.69 85 THR A N 1
ATOM 685 C CA . THR A 1 85 ? 23.315 -6.372 -28.084 1.00 78.69 85 THR A CA 1
ATOM 686 C C . THR A 1 85 ? 24.142 -6.222 -29.362 1.00 78.69 85 TH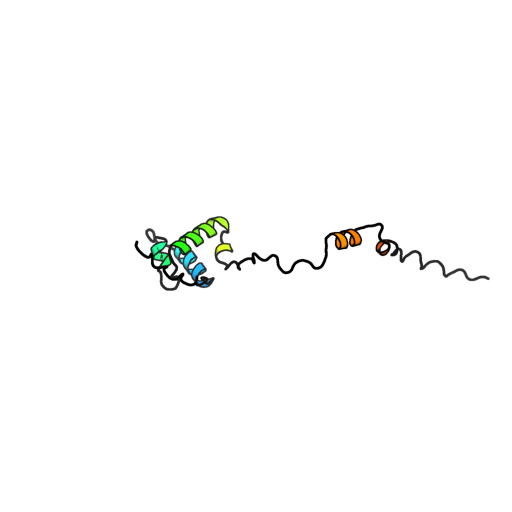R A C 1
ATOM 688 O O . THR A 1 85 ? 24.201 -5.127 -29.910 1.00 78.69 85 THR A O 1
ATOM 691 N N . ALA A 1 86 ? 24.746 -7.308 -29.854 1.00 77.69 86 ALA A N 1
ATOM 692 C CA . ALA A 1 86 ? 25.445 -7.335 -31.137 1.00 77.69 86 ALA A CA 1
ATOM 693 C C . ALA A 1 86 ? 24.488 -7.111 -32.322 1.00 77.69 86 ALA A C 1
ATOM 695 O O . ALA A 1 86 ? 24.789 -6.298 -33.189 1.00 77.69 86 ALA A O 1
ATOM 696 N N . ASP A 1 87 ? 23.310 -7.743 -32.300 1.00 76.75 87 ASP A N 1
ATOM 697 C CA . ASP A 1 87 ? 22.285 -7.588 -33.343 1.00 76.75 87 ASP A CA 1
ATOM 698 C C . ASP A 1 87 ? 21.756 -6.146 -33.396 1.00 76.75 87 ASP A C 1
ATOM 700 O O . ASP A 1 87 ? 21.480 -5.604 -34.462 1.00 76.75 87 ASP A O 1
ATOM 704 N N . LEU A 1 88 ? 21.643 -5.501 -32.229 1.00 77.69 88 LEU A N 1
ATOM 705 C CA . LEU A 1 88 ? 21.255 -4.092 -32.132 1.00 77.69 88 LEU A CA 1
ATOM 706 C C . LEU A 1 88 ? 22.335 -3.157 -32.670 1.00 77.69 88 LEU A C 1
ATOM 708 O O . LEU A 1 88 ? 22.003 -2.150 -33.284 1.00 77.69 88 LEU A O 1
ATOM 712 N N . ARG A 1 89 ? 23.610 -3.485 -32.432 1.00 76.12 89 ARG A N 1
ATOM 713 C CA . ARG A 1 89 ? 24.739 -2.678 -32.896 1.00 76.12 89 ARG A CA 1
ATOM 714 C C . ARG A 1 89 ? 24.806 -2.655 -34.417 1.00 76.12 89 ARG A C 1
ATOM 716 O O . ARG A 1 89 ? 24.983 -1.573 -34.955 1.00 76.12 89 ARG A O 1
ATOM 723 N N . TRP A 1 90 ? 24.596 -3.810 -35.050 1.00 72.62 90 TRP A N 1
ATOM 724 C CA . TRP A 1 90 ? 24.442 -3.940 -36.500 1.00 72.62 90 TRP A CA 1
ATOM 725 C C . TRP A 1 90 ? 23.295 -3.052 -37.006 1.00 72.62 90 TRP A C 1
ATOM 727 O O . TRP A 1 90 ? 23.513 -2.120 -37.756 1.00 72.62 90 TRP A O 1
ATOM 737 N N . LEU A 1 91 ? 22.086 -3.171 -36.449 1.00 69.06 91 LEU A N 1
ATOM 738 C CA . LEU A 1 91 ? 20.954 -2.336 -36.885 1.00 69.06 91 LEU A CA 1
ATOM 739 C C . LEU A 1 91 ? 21.205 -0.811 -36.790 1.00 69.06 91 LEU A C 1
ATOM 741 O O . LEU A 1 91 ? 20.651 -0.035 -37.570 1.00 69.06 91 LEU A O 1
ATOM 745 N N . THR A 1 92 ? 22.006 -0.375 -35.815 1.00 75.00 92 THR A N 1
ATOM 746 C CA . THR A 1 92 ? 22.370 1.038 -35.616 1.00 75.00 92 THR A CA 1
ATOM 747 C C . THR A 1 92 ? 23.619 1.486 -36.373 1.00 75.00 92 THR A C 1
ATOM 749 O O . THR A 1 92 ? 23.926 2.679 -36.345 1.00 75.00 92 THR A O 1
ATOM 752 N N . ASP A 1 93 ? 24.357 0.567 -36.996 1.00 74.44 93 ASP A N 1
ATOM 753 C CA . ASP A 1 93 ? 25.576 0.893 -37.725 1.00 74.44 93 ASP A CA 1
ATOM 754 C C . ASP A 1 93 ? 25.210 1.582 -39.044 1.00 74.44 93 ASP A C 1
ATOM 756 O O . ASP A 1 93 ? 24.483 1.043 -39.872 1.00 74.44 93 ASP A O 1
ATOM 760 N N . GLN A 1 94 ? 25.677 2.816 -39.225 1.00 66.62 94 GLN A N 1
ATOM 761 C CA . GLN A 1 94 ? 25.400 3.623 -40.420 1.00 66.62 94 GLN A CA 1
ATOM 762 C C . GLN A 1 94 ? 26.194 3.146 -41.641 1.00 66.62 94 GLN A C 1
ATOM 764 O O . GLN A 1 94 ? 25.896 3.561 -42.754 1.00 66.62 94 GLN A O 1
ATOM 769 N N . ALA A 1 95 ? 27.204 2.297 -41.429 1.00 67.44 95 ALA A N 1
ATOM 770 C CA . ALA A 1 95 ? 27.973 1.668 -42.495 1.00 67.44 95 ALA A CA 1
ATOM 771 C C . ALA A 1 95 ? 27.291 0.411 -43.064 1.00 67.44 95 ALA A C 1
ATOM 773 O O . ALA A 1 95 ? 27.824 -0.201 -43.990 1.00 67.44 95 ALA A O 1
ATOM 774 N N . ASP A 1 96 ? 26.143 -0.003 -42.513 1.00 61.34 96 ASP A N 1
ATOM 775 C CA . ASP A 1 96 ? 25.412 -1.139 -43.053 1.00 61.34 96 ASP A CA 1
ATOM 776 C C . ASP A 1 96 ? 24.665 -0.769 -44.344 1.00 61.34 96 ASP A C 1
ATOM 778 O O . ASP A 1 96 ? 23.958 0.242 -44.386 1.00 61.34 96 ASP A O 1
ATOM 782 N N . PRO A 1 97 ? 24.711 -1.632 -45.377 1.00 63.59 97 PRO A N 1
ATOM 783 C CA . PRO A 1 97 ? 24.129 -1.363 -46.695 1.00 63.59 97 PRO A CA 1
ATOM 784 C C . PRO A 1 97 ? 22.598 -1.229 -46.690 1.00 63.59 97 PRO A C 1
ATOM 786 O O . PRO A 1 97 ? 22.007 -0.826 -47.685 1.00 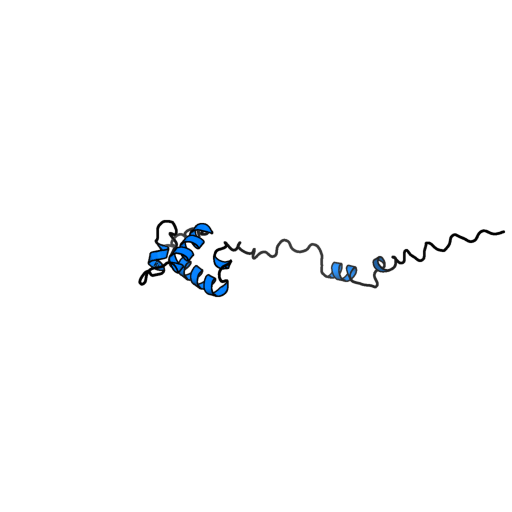63.59 97 PRO A O 1
ATOM 789 N N . ILE A 1 98 ? 21.934 -1.530 -45.568 1.00 63.09 98 ILE A N 1
ATOM 790 C CA . ILE A 1 98 ? 20.502 -1.250 -45.369 1.00 63.09 98 ILE A CA 1
ATOM 791 C C . ILE A 1 98 ? 20.236 0.266 -45.333 1.00 63.09 98 ILE A C 1
ATOM 793 O O . ILE A 1 98 ? 19.136 0.696 -45.675 1.00 63.09 98 ILE A O 1
ATOM 797 N N . HIS A 1 99 ? 21.235 1.071 -44.957 1.00 57.84 99 HIS A N 1
ATOM 798 C CA . HIS A 1 99 ? 21.156 2.534 -44.929 1.00 57.84 99 HIS A CA 1
ATOM 799 C C . HIS A 1 99 ? 21.666 3.199 -46.219 1.00 57.84 99 HIS A C 1
ATOM 801 O O . HIS A 1 99 ? 21.550 4.416 -46.335 1.00 57.84 99 HIS A O 1
ATOM 807 N N . GLU A 1 100 ? 22.197 2.441 -47.191 1.00 60.06 100 GLU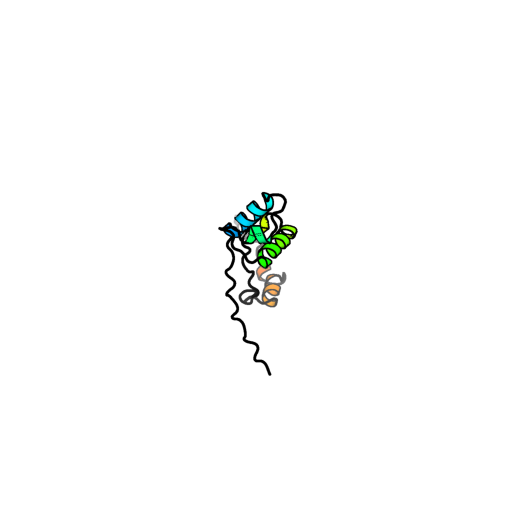 A N 1
ATOM 808 C CA . GLU A 1 100 ? 22.803 3.024 -48.402 1.00 60.06 100 GLU A CA 1
ATOM 809 C C . GLU A 1 100 ? 21.821 3.380 -49.524 1.00 60.06 100 GLU A C 1
ATOM 811 O O . GLU A 1 100 ? 22.194 4.145 -50.402 1.00 60.06 100 GLU A O 1
ATOM 816 N N . ASP A 1 101 ? 20.556 2.959 -49.490 1.00 57.28 101 ASP A N 1
ATOM 817 C CA . ASP A 1 101 ? 19.626 3.301 -50.572 1.00 57.28 101 ASP A CA 1
ATOM 818 C C . ASP A 1 101 ? 18.231 3.648 -50.060 1.00 57.28 101 ASP A C 1
ATOM 820 O O . ASP A 1 101 ? 17.353 2.803 -49.901 1.00 57.28 101 ASP A O 1
ATOM 824 N N . THR A 1 102 ? 17.977 4.940 -49.864 1.00 53.16 102 THR A N 1
ATOM 825 C CA . THR A 1 102 ? 16.638 5.495 -50.124 1.00 53.16 102 THR A CA 1
ATOM 826 C C . THR A 1 102 ? 16.693 6.955 -50.569 1.00 53.16 102 THR A C 1
ATOM 828 O O . THR A 1 102 ? 15.836 7.763 -50.219 1.00 53.16 102 THR A O 1
ATOM 831 N N . ASP A 1 103 ? 17.626 7.288 -51.463 1.00 54.12 103 ASP A N 1
ATOM 832 C CA . ASP A 1 103 ? 17.471 8.468 -52.317 1.00 54.12 103 ASP A CA 1
ATOM 833 C C . ASP A 1 103 ? 16.573 8.118 -53.519 1.00 54.12 103 ASP A C 1
ATOM 835 O O . ASP A 1 103 ? 16.969 8.124 -54.683 1.00 54.12 103 ASP A O 1
ATOM 839 N N . ILE A 1 104 ? 15.296 7.827 -53.229 1.00 54.69 104 ILE A N 1
ATOM 840 C CA . ILE A 1 104 ? 14.235 7.516 -54.216 1.00 54.69 104 ILE A CA 1
ATOM 841 C C . ILE A 1 104 ? 14.077 8.654 -55.255 1.00 54.69 104 ILE A C 1
ATOM 843 O O . ILE A 1 104 ? 13.493 8.476 -56.323 1.00 54.69 104 ILE A O 1
ATOM 847 N N . ARG A 1 105 ? 14.632 9.840 -54.980 1.00 49.84 105 ARG A N 1
ATOM 848 C CA . ARG A 1 105 ? 14.613 11.007 -55.871 1.00 49.84 105 ARG A CA 1
ATOM 849 C C . ARG A 1 105 ? 15.573 10.910 -57.060 1.00 49.84 105 ARG A C 1
ATOM 851 O O . ARG A 1 105 ? 15.314 11.561 -58.069 1.00 49.84 105 ARG A O 1
ATOM 858 N N . SER A 1 106 ? 16.644 10.118 -56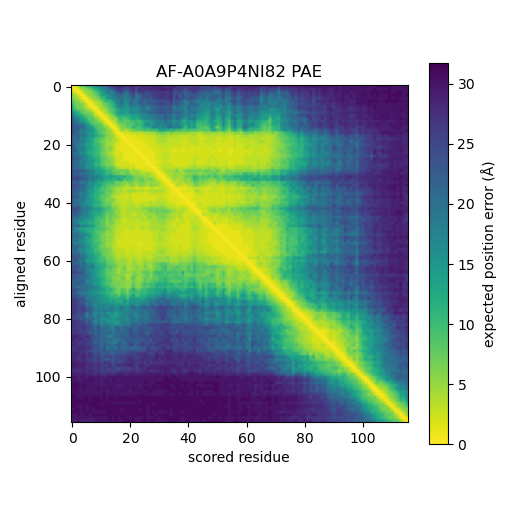.985 1.00 52.09 106 SER A N 1
ATOM 859 C CA . SER A 1 106 ? 17.671 10.078 -58.041 1.00 52.09 106 SER A CA 1
ATOM 860 C C . SER A 1 106 ? 17.308 9.172 -59.232 1.00 52.09 106 SER A C 1
ATOM 862 O O . SER A 1 106 ? 17.836 9.356 -60.329 1.00 52.09 106 SER A O 1
ATOM 864 N N . LEU A 1 107 ? 16.353 8.248 -59.060 1.00 50.09 107 LEU A N 1
ATOM 865 C CA . LEU A 1 107 ? 15.936 7.284 -60.091 1.00 50.09 107 LEU A CA 1
ATOM 866 C C . LEU A 1 107 ? 14.797 7.774 -61.008 1.00 50.09 107 LEU A C 1
ATOM 868 O O . LEU A 1 107 ? 14.532 7.150 -62.031 1.00 50.09 107 LEU A O 1
ATOM 872 N N . LEU A 1 108 ? 14.146 8.900 -60.694 1.00 50.41 108 LEU A N 1
ATOM 873 C CA . LEU A 1 108 ? 12.965 9.400 -61.424 1.00 50.41 108 LEU A CA 1
ATOM 874 C C . LEU A 1 108 ? 13.260 10.450 -62.517 1.00 50.41 108 LEU A C 1
ATOM 876 O O . LEU A 1 108 ? 12.335 10.881 -63.197 1.00 50.41 108 LEU A O 1
ATOM 880 N N . PHE A 1 109 ? 14.521 10.849 -62.732 1.00 48.91 109 PHE A N 1
ATOM 881 C CA . PHE A 1 109 ? 14.883 11.927 -63.678 1.00 48.91 109 PHE A CA 1
ATOM 882 C C . PHE A 1 109 ? 15.671 11.489 -64.929 1.00 48.91 109 PHE A C 1
ATOM 884 O O . PHE A 1 109 ? 16.057 12.337 -65.730 1.00 48.91 109 PHE A O 1
ATOM 891 N N . ARG A 1 110 ? 15.899 10.184 -65.151 1.00 48.88 110 ARG A N 1
ATOM 892 C CA . ARG A 1 110 ? 16.665 9.671 -66.313 1.00 48.88 110 ARG A CA 1
ATOM 893 C C . ARG A 1 110 ? 15.820 9.125 -67.471 1.00 48.88 110 ARG A C 1
ATOM 895 O O . ARG A 1 110 ? 16.324 8.365 -68.291 1.00 48.88 110 ARG A O 1
ATOM 902 N N . SER A 1 111 ? 14.560 9.527 -67.590 1.00 47.19 111 SER A N 1
ATOM 903 C CA . SER A 1 111 ? 13.718 9.154 -68.734 1.00 47.19 111 SER A CA 1
ATOM 904 C C . SER A 1 111 ? 12.891 10.343 -69.215 1.00 47.19 111 SER A C 1
ATOM 906 O O . SER A 1 111 ? 11.703 10.401 -68.932 1.00 47.19 111 SER A O 1
ATOM 908 N N . ASN A 1 112 ? 13.528 11.316 -69.876 1.00 51.53 112 ASN A N 1
ATOM 909 C CA . ASN A 1 112 ? 12.868 12.260 -70.791 1.00 51.53 112 ASN A CA 1
ATOM 910 C C . ASN A 1 112 ? 13.908 13.068 -71.591 1.00 51.53 112 ASN A C 1
ATOM 912 O O . ASN A 1 112 ? 14.104 14.257 -71.365 1.00 51.53 112 ASN A O 1
ATOM 916 N N . THR A 1 113 ? 14.558 12.427 -72.561 1.00 52.09 113 THR A N 1
ATOM 917 C CA . THR A 1 113 ? 15.127 13.126 -73.725 1.00 52.09 113 THR A CA 1
ATOM 918 C C . THR A 1 113 ? 14.809 12.310 -74.976 1.00 52.09 113 THR A C 1
ATOM 920 O O . THR A 1 113 ? 15.459 11.304 -75.251 1.00 52.09 113 THR A O 1
ATOM 923 N N . LEU A 1 114 ? 13.753 12.724 -75.683 1.00 44.12 114 LEU A N 1
ATOM 924 C CA . LEU A 1 114 ? 13.391 12.278 -77.033 1.00 44.12 114 LEU A CA 1
ATOM 925 C C . LEU A 1 114 ? 14.407 12.842 -78.044 1.00 44.12 114 LEU A C 1
ATOM 927 O O . LEU A 1 114 ? 14.680 14.043 -77.977 1.00 44.12 114 LEU A O 1
ATOM 931 N N . PRO A 1 115 ? 14.944 12.046 -78.983 1.00 45.00 115 PRO A N 1
ATOM 932 C CA . PRO A 1 115 ? 15.651 12.598 -80.132 1.00 45.00 115 PRO A CA 1
ATOM 933 C C . PRO A 1 115 ? 14.641 13.170 -81.144 1.00 45.00 115 PRO A C 1
ATOM 935 O O . PRO A 1 115 ? 13.593 12.562 -81.374 1.00 45.00 115 PRO A O 1
ATOM 938 N N . GLN A 1 116 ? 14.955 14.343 -81.708 1.00 49.31 116 GLN A N 1
ATOM 939 C CA . GLN A 1 116 ? 14.333 14.847 -82.941 1.00 49.31 116 GLN A CA 1
ATOM 940 C C . GLN A 1 116 ? 14.952 14.173 -84.164 1.00 49.31 116 GLN A C 1
ATOM 942 O O . GLN A 1 116 ? 16.166 13.866 -84.098 1.00 49.31 116 GLN A O 1
#

Nearest PDB structures (foldseek):
  2dmq-assembly1_A  TM=4.364E-01  e=2.574E+00  Homo sapiens
  2l7m-assembly1_P  TM=6.405E-01  e=6.914E+00  Homo sapiens
  2n8g-assembly1_A  TM=4.984E-01  e=4.603E+00  Homo sapiens

Sequence (116 aa):
MGRQQRVPKTKRVEYDTPRRLRFFDAFDNKQKGQGVGVIAKMRGIDVVPSTARYWLKQRGKLGANTIRRTRKSSSTLGRKSKVFTADLRWLTDQADPIHEDTDIRSLLFRSNTLPQ

Radius of gyration: 32.12 Å; Cα contacts (8 Å, |Δi|>4): 48; chains: 1; bounding box: 45×45×107 Å

Solvent-accessible surface area (backbone atoms only — not comparable to full-atom values): 7756 Å² total; per-residue (Å²): 135,83,82,79,78,80,73,79,80,73,77,81,74,81,78,52,44,67,32,47,41,52,42,49,55,51,60,74,69,48,59,96,85,68,46,71,61,57,58,22,61,34,91,80,40,66,45,60,52,72,56,52,54,48,52,54,57,41,30,78,74,53,44,80,65,51,43,54,74,76,76,82,76,71,89,64,79,71,75,77,73,91,70,52,74,66,60,52,47,56,75,68,40,80,86,39,73,86,69,73,71,80,68,71,74,73,76,75,74,84,82,84,81,82,84,130

Organism: NCBI:txid1048955